Protein AF-A0A151Z507-F1 (afdb_monomer_lite)

Organism: Tieghemostelium lacteum (NCBI:txid361077)

Radius of gyration: 26.58 Å; chains: 1; bounding box: 49×24×87 Å

Secondary structure (DSSP, 8-state):
----TTHHHHHHHHHHHHHHHHHHHHHHHHHHHHHHHHHHHHHHHHHHHHHHTHHHHHH-HHHHHHHHHHHHHTT--TTTHHHHTTTS-SSSSSTTS--

InterPro domains:
  IPR016689 ESCRT-2 complex, Snf8 [PTHR12806] (1-81)
  IPR036390 Winged helix DNA-binding domain superfamily [SSF46785] (24-82)
  IPR040608 Snf8/Vps36 family [PF04157] (5-79)

Sequence (99 aa):
MRRGVGLASIQKNQLQQKQLQSVGEQITAENVNKIKEQLIIFKENLEQFAIKHKKDIIKNPEFRKHFQDMCNSIGVDPLACRFYCSTLVFGDLINLTLI

pLDDT: mean 72.79, std 15.87, range [40.5, 89.69]

Structure (mmCIF, N/CA/C/O backbone):
data_AF-A0A151Z507-F1
#
_entry.id   AF-A0A151Z507-F1
#
loop_
_atom_site.group_PDB
_atom_site.id
_atom_site.type_symbol
_atom_site.label_atom_id
_atom_site.label_alt_id
_atom_site.label_comp_id
_atom_site.label_asym_id
_atom_site.label_entity_id
_atom_site.label_seq_id
_atom_site.pdbx_PDB_ins_code
_atom_site.Cartn_x
_atom_site.Cartn_y
_atom_site.Cartn_z
_atom_site.occupancy
_atom_site.B_iso_or_equiv
_atom_site.auth_seq_id
_atom_site.auth_comp_id
_atom_site.auth_asym_id
_atom_site.auth_atom_id
_atom_site.pdbx_PDB_model_num
ATOM 1 N N . MET A 1 1 ? -35.812 -0.843 55.358 1.00 47.69 1 MET A N 1
ATOM 2 C CA . MET A 1 1 ? -35.695 -0.327 53.973 1.00 47.69 1 MET A CA 1
ATOM 3 C C . MET A 1 1 ? -34.512 -1.007 53.291 1.00 47.69 1 MET A C 1
ATOM 5 O O . MET A 1 1 ? -33.393 -0.823 53.738 1.00 47.69 1 MET A O 1
ATOM 9 N N . ARG A 1 2 ? -34.744 -1.837 52.266 1.00 57.22 2 ARG A N 1
ATOM 10 C CA . ARG A 1 2 ? -33.705 -2.583 51.529 1.00 57.22 2 ARG A CA 1
ATOM 11 C C . ARG A 1 2 ? -33.872 -2.272 50.036 1.00 57.22 2 ARG A C 1
ATOM 13 O O . ARG A 1 2 ? -34.409 -3.072 49.285 1.00 57.22 2 ARG A O 1
ATOM 20 N N . ARG A 1 3 ? -33.546 -1.043 49.631 1.00 56.47 3 ARG A N 1
ATOM 21 C CA . ARG A 1 3 ? -33.660 -0.562 48.242 1.00 56.47 3 ARG A CA 1
ATOM 22 C C . ARG A 1 3 ? -32.333 0.094 47.870 1.00 56.47 3 ARG A C 1
ATOM 24 O O . ARG A 1 3 ? -32.025 1.146 48.407 1.00 56.47 3 ARG A O 1
ATOM 31 N N . GLY A 1 4 ? -31.530 -0.542 47.016 1.00 60.09 4 GLY A N 1
ATOM 32 C CA . GLY A 1 4 ? -30.331 0.105 46.460 1.00 60.09 4 GLY A CA 1
ATOM 33 C C . GLY A 1 4 ? -29.247 -0.830 45.923 1.00 60.09 4 GLY A C 1
ATOM 34 O O . GLY A 1 4 ? -28.574 -0.479 44.960 1.00 60.09 4 GLY A O 1
ATOM 35 N N . VAL A 1 5 ? -29.110 -2.043 46.470 1.00 62.53 5 VAL A N 1
ATOM 36 C CA . VAL A 1 5 ? -27.923 -2.890 46.214 1.00 62.53 5 VAL A CA 1
ATOM 37 C C . VAL A 1 5 ? -27.839 -3.438 44.773 1.00 62.53 5 VAL A C 1
ATOM 39 O O . VAL A 1 5 ? -26.769 -3.839 44.338 1.00 62.53 5 VAL A O 1
ATOM 42 N N . GLY A 1 6 ? -28.933 -3.399 44.000 1.00 68.50 6 GLY A N 1
ATOM 43 C CA . GLY A 1 6 ? -28.955 -3.798 42.581 1.00 68.50 6 GLY A CA 1
ATOM 44 C C . GLY A 1 6 ? -28.923 -2.642 41.571 1.00 68.50 6 GLY A C 1
ATOM 45 O O . GLY A 1 6 ? -28.561 -2.848 40.421 1.00 68.50 6 GLY A O 1
ATOM 46 N N . LEU A 1 7 ? -29.274 -1.416 41.973 1.00 74.62 7 LEU A N 1
ATOM 47 C CA . LEU A 1 7 ? -29.288 -0.259 41.063 1.00 74.62 7 LEU A CA 1
ATOM 48 C C . LEU A 1 7 ? -27.883 0.327 40.883 1.00 74.62 7 LEU A C 1
ATOM 50 O O . LEU A 1 7 ? -27.512 0.721 39.780 1.00 74.62 7 LEU A O 1
ATOM 54 N N . ALA A 1 8 ? -27.081 0.319 41.951 1.00 76.62 8 ALA A N 1
ATOM 55 C CA . ALA A 1 8 ? -25.698 0.784 41.912 1.00 76.62 8 ALA A CA 1
ATOM 56 C C . ALA A 1 8 ? -24.808 -0.100 41.018 1.00 76.62 8 ALA A C 1
ATOM 58 O O . ALA A 1 8 ? -23.962 0.413 40.290 1.00 76.62 8 ALA A O 1
ATOM 59 N N . SER A 1 9 ? -25.017 -1.422 41.022 1.00 77.94 9 SER A N 1
ATOM 60 C CA . SER A 1 9 ? -24.283 -2.345 40.148 1.00 77.94 9 SER A CA 1
ATOM 61 C C . SER A 1 9 ? -24.682 -2.188 38.680 1.00 77.94 9 SER A C 1
ATOM 63 O O . SER A 1 9 ? -23.808 -2.187 37.819 1.00 77.94 9 SER A O 1
ATOM 65 N N . ILE A 1 10 ? -25.967 -1.962 38.382 1.00 82.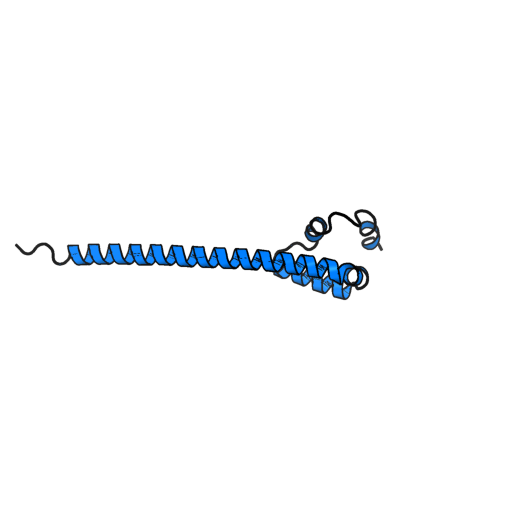88 10 ILE A N 1
ATOM 66 C CA . ILE A 1 10 ? -26.437 -1.675 37.016 1.00 82.88 10 ILE A CA 1
ATOM 67 C C . ILE A 1 10 ? -25.840 -0.359 36.495 1.00 82.88 10 ILE A C 1
ATOM 69 O O . ILE A 1 10 ? -25.312 -0.337 35.385 1.00 82.88 10 ILE A O 1
ATOM 73 N N . GLN A 1 11 ? -25.850 0.715 37.293 1.00 83.12 11 GLN A N 1
ATOM 74 C CA . GLN A 1 11 ? -25.234 1.993 36.909 1.00 83.12 11 GLN A CA 1
ATOM 75 C C . GLN A 1 11 ? -23.722 1.862 36.685 1.00 83.12 11 GLN A C 1
ATOM 77 O O . GLN A 1 11 ? -23.192 2.401 35.713 1.00 83.12 11 GLN A O 1
ATOM 82 N N . LYS A 1 12 ? -23.026 1.104 37.544 1.00 84.94 12 LYS A N 1
ATOM 83 C CA . LYS A 1 12 ? -21.591 0.833 37.393 1.00 84.94 12 LYS A CA 1
ATOM 84 C C . LYS A 1 12 ? -21.294 0.048 36.111 1.00 84.94 12 LYS A C 1
ATOM 86 O O . LYS A 1 12 ? -2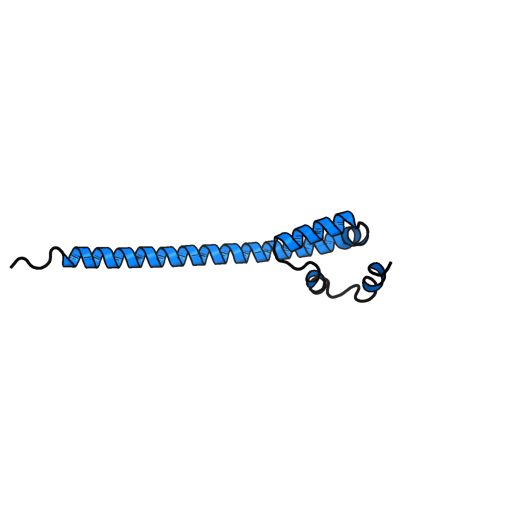0.387 0.421 35.375 1.00 84.94 12 LYS A O 1
ATOM 91 N N . ASN A 1 13 ? -22.097 -0.971 35.803 1.00 83.88 13 ASN A N 1
ATOM 92 C CA . ASN A 1 13 ? -21.963 -1.758 34.575 1.00 83.88 13 ASN A CA 1
ATOM 93 C C . ASN A 1 13 ? -22.238 -0.917 33.318 1.00 83.88 13 ASN A C 1
ATOM 95 O O . ASN A 1 13 ? -21.518 -1.043 32.332 1.00 83.88 13 ASN A O 1
ATOM 99 N N . GLN A 1 14 ? -23.233 -0.023 33.354 1.00 85.25 14 GLN A N 1
ATOM 100 C CA . GLN A 1 14 ? -23.523 0.906 32.254 1.00 85.25 14 GLN A CA 1
ATOM 101 C C . GLN A 1 14 ? -22.379 1.900 32.020 1.00 85.25 14 GLN A C 1
ATOM 103 O O . GLN A 1 14 ? -22.006 2.148 30.876 1.00 85.25 14 GLN A O 1
ATOM 108 N N . LEU A 1 15 ? -21.798 2.455 33.089 1.00 86.56 15 LEU A N 1
ATOM 109 C CA . LEU A 1 15 ? -20.617 3.319 32.996 1.00 86.56 15 LEU A CA 1
ATOM 110 C C . LEU A 1 15 ? -19.418 2.573 32.404 1.00 86.56 15 LEU A C 1
ATOM 112 O O . LEU A 1 15 ? -18.747 3.099 31.521 1.00 86.56 15 LEU A O 1
ATOM 116 N N . GLN A 1 16 ? -19.188 1.337 32.841 1.00 84.75 16 GLN A N 1
ATOM 117 C CA . GLN A 1 16 ? -18.087 0.515 32.352 1.00 84.75 16 GLN A CA 1
ATOM 118 C C . GLN A 1 16 ? -18.270 0.124 30.876 1.00 84.75 16 GLN A C 1
ATOM 120 O O . GLN A 1 16 ? -17.315 0.190 30.108 1.00 84.75 16 GLN A O 1
ATOM 125 N N . GLN A 1 17 ? -19.495 -0.199 30.440 1.00 85.44 17 GLN A N 1
ATOM 126 C CA . GLN A 1 17 ? -19.804 -0.409 29.018 1.00 85.44 17 GLN A CA 1
ATOM 127 C C . GLN A 1 17 ? -19.554 0.844 28.179 1.00 85.44 17 GLN A C 1
ATOM 129 O O . GLN A 1 17 ? -18.940 0.740 27.121 1.00 85.44 17 GLN A O 1
ATOM 134 N N . LYS A 1 18 ? -19.974 2.024 28.654 1.00 88.00 18 LYS A N 1
ATOM 135 C CA . LYS A 1 18 ? -19.717 3.293 27.955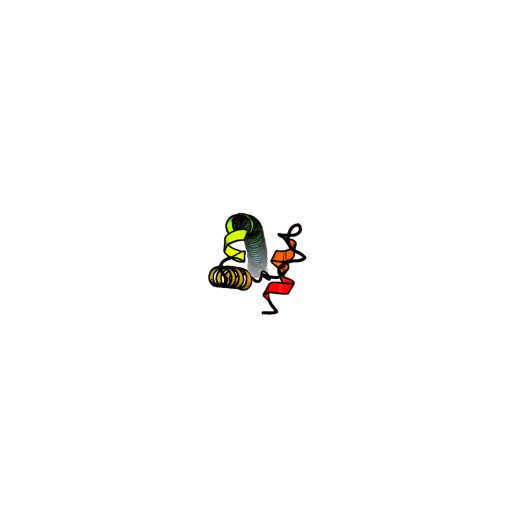 1.00 88.00 18 LYS A CA 1
ATOM 136 C C . LYS A 1 18 ? -18.224 3.585 27.822 1.00 88.00 18 LYS A C 1
ATOM 138 O O . LYS A 1 18 ? -17.786 4.003 26.760 1.00 88.00 18 LYS A O 1
ATOM 143 N N . GLN A 1 19 ? -17.443 3.328 28.872 1.00 86.19 19 GLN A N 1
ATOM 144 C CA . GLN A 1 19 ? -15.987 3.491 28.837 1.00 86.19 19 GLN A CA 1
ATOM 145 C C . GLN A 1 19 ? -15.324 2.518 27.855 1.00 86.19 19 GLN A C 1
ATOM 147 O O . GLN A 1 19 ? -14.463 2.922 27.078 1.00 86.19 19 GLN A O 1
ATOM 152 N N . LEU A 1 20 ? -15.742 1.249 27.845 1.00 86.44 20 LEU A N 1
ATOM 153 C CA . LEU A 1 20 ? -15.238 0.260 26.888 1.00 86.44 20 LEU A CA 1
ATOM 154 C C . LEU A 1 20 ? -15.588 0.637 25.443 1.00 86.44 20 LEU A C 1
ATOM 156 O O . LEU A 1 20 ? -14.740 0.507 24.566 1.00 86.44 20 LEU A O 1
ATOM 160 N N . GLN A 1 21 ? -16.800 1.146 25.202 1.00 89.31 21 GLN A N 1
ATOM 161 C CA . GLN A 1 21 ? -17.211 1.658 23.892 1.00 89.31 21 GLN A CA 1
ATOM 162 C C . GLN A 1 21 ? -16.353 2.852 23.467 1.00 89.31 21 GLN A C 1
ATOM 164 O O . GLN A 1 21 ? -15.780 2.815 22.384 1.00 89.31 21 GLN A O 1
ATOM 169 N N . SER A 1 22 ? -16.170 3.854 24.335 1.00 85.69 22 SER A N 1
ATOM 170 C CA . SER A 1 22 ? -15.357 5.030 24.002 1.00 85.69 22 SER A CA 1
ATOM 171 C C . SER A 1 22 ? -13.890 4.682 23.743 1.00 85.69 22 SER A C 1
ATOM 173 O O . SER A 1 22 ? -13.273 5.239 22.842 1.00 85.69 22 SER A O 1
ATOM 175 N N . VAL A 1 23 ? -13.323 3.742 24.508 1.00 88.50 23 VAL A N 1
ATOM 176 C CA . VAL A 1 23 ? -11.953 3.259 24.277 1.00 88.50 23 VAL A CA 1
ATOM 177 C C . VAL A 1 23 ? -11.879 2.473 22.966 1.00 88.50 23 VAL A C 1
ATOM 179 O O . VAL A 1 23 ? -10.933 2.647 22.203 1.00 88.50 23 VAL A O 1
ATOM 182 N N . GLY A 1 24 ? -12.890 1.655 22.660 1.00 86.44 24 GLY A N 1
ATOM 183 C CA . GLY A 1 24 ? -12.996 0.956 21.379 1.00 86.44 24 GLY A CA 1
ATOM 184 C C . GLY A 1 24 ? -13.024 1.920 20.191 1.00 86.44 24 GLY A C 1
ATOM 185 O O . GLY A 1 24 ? -12.251 1.754 19.250 1.00 86.44 24 GLY A O 1
ATOM 186 N N . GLU A 1 25 ? -13.846 2.966 20.266 1.00 88.12 25 GLU A N 1
ATOM 187 C CA . GLU A 1 25 ? -13.926 4.020 19.248 1.00 88.12 25 GLU A CA 1
ATOM 188 C C . GLU A 1 25 ? -12.580 4.740 19.069 1.00 88.12 25 GLU A C 1
ATOM 190 O O . GLU A 1 25 ? -12.122 4.920 17.938 1.00 88.12 25 GLU A O 1
ATOM 195 N N . GLN A 1 26 ? -11.892 5.076 20.164 1.00 85.19 26 GLN A N 1
ATOM 196 C CA . GLN A 1 26 ? -10.563 5.698 20.117 1.00 85.19 26 GLN A CA 1
ATOM 197 C C . GLN A 1 26 ? -9.530 4.801 19.428 1.00 85.19 26 GLN A C 1
ATOM 199 O O . GLN A 1 26 ? -8.845 5.253 18.513 1.00 85.19 26 GLN A O 1
ATOM 204 N N . ILE A 1 27 ? -9.470 3.515 19.789 1.00 87.12 27 ILE A N 1
ATOM 205 C CA . ILE A 1 27 ? -8.554 2.551 19.163 1.00 87.12 27 ILE A CA 1
ATOM 206 C C . ILE A 1 27 ? -8.838 2.440 17.662 1.00 87.12 27 ILE A C 1
ATOM 208 O O . ILE A 1 27 ? -7.911 2.430 16.849 1.00 87.12 27 ILE A O 1
ATOM 212 N N . THR A 1 28 ? -10.113 2.387 17.263 1.00 85.62 28 THR A N 1
ATOM 213 C CA . THR A 1 28 ? -10.461 2.348 15.836 1.00 85.62 28 THR A CA 1
ATOM 214 C C . THR A 1 28 ? -10.033 3.615 15.102 1.00 85.62 28 THR A C 1
ATOM 216 O O . THR A 1 28 ? -9.488 3.519 14.003 1.00 85.62 28 THR A O 1
ATOM 219 N N . ALA A 1 29 ? -10.205 4.789 15.714 1.00 86.50 29 ALA A N 1
ATOM 220 C CA . ALA A 1 29 ? -9.804 6.061 15.126 1.00 86.50 29 ALA A CA 1
ATOM 221 C C . ALA A 1 29 ? -8.277 6.158 14.964 1.00 86.50 29 ALA A C 1
ATOM 223 O O . ALA A 1 29 ? -7.791 6.545 13.901 1.00 86.50 29 ALA A O 1
ATOM 224 N N . GLU A 1 30 ? -7.514 5.742 15.977 1.00 89.62 30 GLU A N 1
ATOM 225 C CA . GLU A 1 30 ? -6.052 5.683 15.914 1.00 89.62 30 GLU A CA 1
ATOM 226 C C . GLU A 1 30 ? -5.558 4.738 14.816 1.00 89.62 30 GLU A C 1
ATOM 228 O O . GLU A 1 30 ? -4.661 5.092 14.049 1.00 89.62 30 GLU A O 1
ATOM 233 N N . ASN A 1 31 ? -6.157 3.552 14.701 1.00 85.94 31 ASN A N 1
ATOM 234 C CA . ASN A 1 31 ? -5.790 2.585 13.668 1.00 85.94 31 ASN A CA 1
ATOM 235 C C . ASN A 1 31 ? -6.064 3.131 12.261 1.00 85.94 31 ASN A C 1
ATOM 237 O O . ASN A 1 31 ? -5.22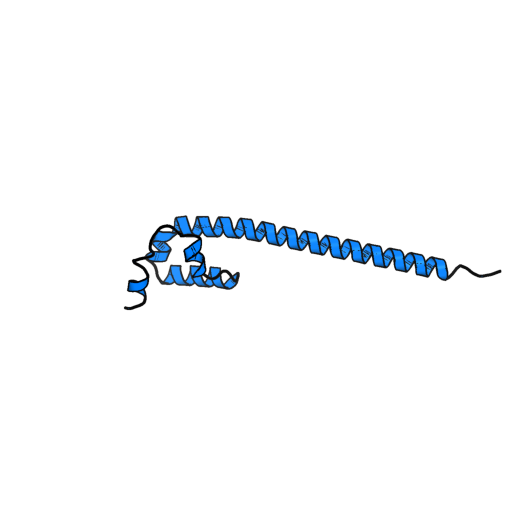2 2.996 11.374 1.00 85.94 31 ASN A O 1
ATOM 241 N N . VAL A 1 32 ? -7.201 3.804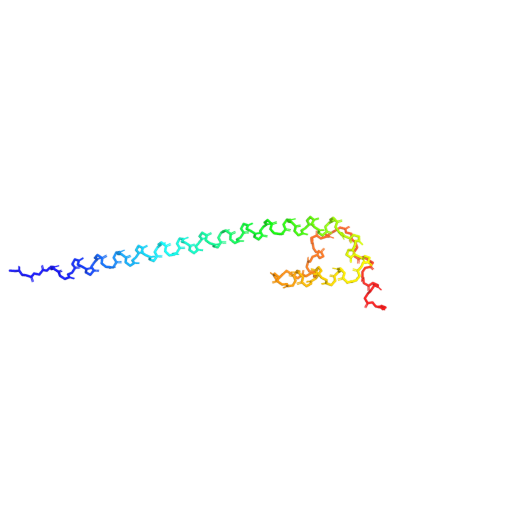 12.059 1.00 87.00 32 VAL A N 1
ATOM 242 C CA . VAL A 1 32 ? -7.525 4.458 10.782 1.00 87.00 32 VAL A CA 1
ATOM 243 C C . VAL A 1 32 ? -6.516 5.560 10.450 1.00 87.00 32 VAL A C 1
ATOM 245 O O . VAL A 1 32 ? -6.095 5.669 9.299 1.00 87.00 32 VAL A O 1
ATOM 248 N N . ASN A 1 33 ? -6.096 6.359 11.432 1.00 89.69 33 ASN A N 1
ATOM 249 C CA . ASN A 1 33 ? -5.100 7.410 11.213 1.00 89.69 33 ASN A CA 1
ATOM 250 C C . ASN A 1 33 ? -3.729 6.834 10.840 1.00 89.69 33 ASN A C 1
ATOM 252 O O . ASN A 1 33 ? -3.132 7.285 9.865 1.00 89.69 33 ASN A O 1
ATOM 256 N N . LYS A 1 34 ? -3.284 5.771 11.521 1.00 88.06 34 LYS A N 1
ATOM 257 C CA . LYS A 1 34 ? -2.040 5.062 11.176 1.00 88.06 34 LYS A CA 1
ATOM 258 C C . LYS A 1 34 ? -2.066 4.515 9.749 1.00 88.06 34 LYS A C 1
ATOM 260 O O . LYS A 1 34 ? -1.089 4.654 9.020 1.00 88.06 34 LYS A O 1
ATOM 265 N N . ILE A 1 35 ? -3.189 3.929 9.326 1.00 85.25 35 ILE A N 1
ATOM 266 C CA . ILE A 1 35 ? -3.345 3.434 7.950 1.00 85.25 35 ILE A CA 1
ATOM 267 C C . ILE A 1 35 ? -3.236 4.591 6.949 1.00 85.25 35 ILE A C 1
ATOM 269 O O . ILE A 1 35 ? -2.547 4.460 5.941 1.00 85.25 35 ILE A O 1
ATOM 273 N N . LYS A 1 36 ? -3.855 5.745 7.226 1.00 81.38 36 LYS A N 1
ATOM 274 C CA . LYS A 1 36 ? -3.750 6.928 6.355 1.00 81.38 36 LYS A CA 1
ATOM 275 C C . LYS A 1 36 ? -2.312 7.427 6.219 1.00 81.38 36 LYS A C 1
ATOM 277 O O . LYS A 1 36 ? -1.881 7.701 5.104 1.00 81.38 36 LYS A O 1
ATOM 282 N N . GLU A 1 37 ? -1.571 7.522 7.319 1.00 88.75 37 GLU A N 1
ATOM 283 C CA . GLU A 1 37 ? -0.157 7.921 7.299 1.00 88.75 37 GLU A CA 1
ATOM 284 C C . GLU A 1 37 ? 0.688 6.950 6.470 1.00 88.75 37 GLU A C 1
ATOM 286 O O . GLU A 1 37 ? 1.466 7.372 5.614 1.00 88.75 37 GLU A O 1
ATOM 291 N N . GLN A 1 38 ? 0.482 5.643 6.654 1.00 84.12 38 GLN A N 1
ATOM 292 C CA . GLN A 1 38 ? 1.183 4.633 5.864 1.00 84.12 38 GLN A CA 1
ATOM 293 C C . GLN A 1 38 ? 0.835 4.705 4.3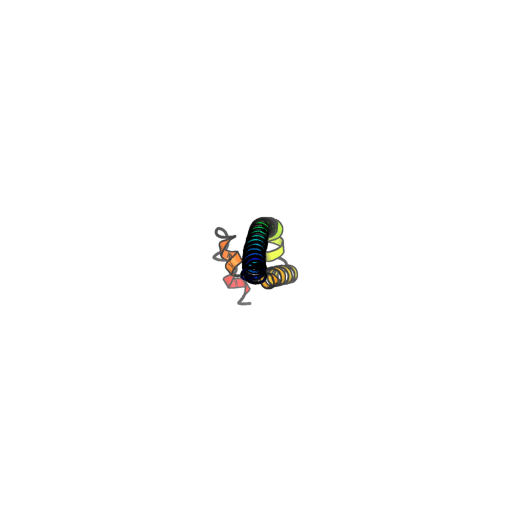76 1.00 84.12 38 GLN A C 1
ATOM 295 O O . GLN A 1 38 ? 1.722 4.523 3.546 1.00 84.12 38 GLN A O 1
ATOM 300 N N . LEU A 1 39 ? -0.413 5.022 4.018 1.00 81.69 39 LEU A N 1
ATOM 301 C CA . LEU A 1 39 ? -0.809 5.223 2.622 1.00 81.69 39 LEU A CA 1
ATOM 302 C C . LEU A 1 39 ? -0.137 6.452 1.992 1.00 81.69 39 LEU A C 1
ATOM 304 O O . LEU A 1 39 ? 0.223 6.398 0.818 1.00 81.69 39 LEU A O 1
ATOM 308 N N . ILE A 1 40 ? 0.067 7.534 2.752 1.00 81.62 40 ILE A N 1
ATOM 309 C CA . ILE A 1 40 ? 0.795 8.723 2.276 1.00 81.62 40 ILE A CA 1
ATOM 310 C C . ILE A 1 40 ? 2.253 8.363 1.980 1.00 81.62 40 ILE A C 1
ATOM 312 O O . ILE A 1 40 ? 2.722 8.580 0.865 1.00 81.62 40 ILE A O 1
ATOM 316 N N . ILE A 1 41 ? 2.937 7.731 2.938 1.00 86.06 41 ILE A N 1
ATOM 317 C CA . ILE A 1 41 ? 4.331 7.288 2.777 1.00 86.06 41 ILE A CA 1
ATOM 318 C C . ILE A 1 41 ? 4.451 6.310 1.603 1.00 86.06 41 ILE A C 1
ATOM 320 O O . ILE A 1 41 ? 5.375 6.385 0.793 1.00 86.06 41 ILE A O 1
ATOM 324 N N . PHE A 1 42 ? 3.503 5.381 1.489 1.00 81.94 42 PHE A N 1
ATOM 325 C CA . PHE A 1 42 ? 3.464 4.430 0.391 1.00 81.94 42 PHE A CA 1
ATOM 326 C C . PHE A 1 42 ? 3.325 5.133 -0.965 1.00 81.94 42 PHE A C 1
ATOM 328 O O . PHE A 1 42 ? 4.054 4.804 -1.901 1.00 81.94 42 PHE A O 1
ATOM 335 N N . LYS A 1 43 ? 2.440 6.132 -1.061 1.00 76.44 43 LYS A N 1
ATOM 336 C CA . LYS A 1 43 ? 2.252 6.930 -2.275 1.00 76.44 43 LYS A CA 1
ATOM 337 C C . LYS A 1 43 ? 3.533 7.663 -2.673 1.00 76.44 43 LYS A C 1
ATOM 339 O O . LYS A 1 43 ? 3.938 7.564 -3.827 1.00 76.44 43 LYS A O 1
ATOM 344 N N . GLU A 1 44 ? 4.189 8.344 -1.736 1.00 80.50 44 GLU A N 1
ATOM 345 C CA . GLU A 1 44 ? 5.448 9.057 -1.998 1.00 80.50 44 GLU A CA 1
ATOM 346 C C . GLU A 1 44 ? 6.541 8.106 -2.500 1.00 80.50 44 GLU A C 1
ATOM 348 O O . GLU A 1 44 ? 7.211 8.379 -3.497 1.00 80.50 44 GLU A O 1
ATOM 353 N N . ASN A 1 45 ? 6.677 6.943 -1.862 1.00 83.38 45 ASN A N 1
ATOM 354 C CA . ASN A 1 45 ? 7.638 5.926 -2.280 1.00 83.38 45 ASN A CA 1
ATOM 355 C C . ASN A 1 45 ? 7.328 5.376 -3.677 1.00 83.38 45 ASN A C 1
ATOM 357 O O . ASN A 1 45 ? 8.247 5.164 -4.471 1.00 83.38 45 ASN A O 1
ATOM 361 N N . LEU A 1 46 ? 6.049 5.162 -3.995 1.00 79.75 46 LEU A N 1
ATOM 362 C CA . LEU A 1 46 ? 5.620 4.686 -5.307 1.00 79.75 46 LEU A CA 1
ATOM 363 C C . LEU A 1 46 ? 5.901 5.731 -6.393 1.00 79.75 46 LEU A C 1
ATOM 365 O O . LEU A 1 46 ? 6.421 5.379 -7.451 1.00 79.75 46 LEU A O 1
ATOM 369 N N . GLU A 1 47 ? 5.637 7.011 -6.126 1.00 76.62 47 GLU A N 1
ATOM 370 C CA . GLU A 1 47 ? 5.964 8.111 -7.041 1.00 76.62 47 GLU A CA 1
ATOM 371 C C . GLU A 1 47 ? 7.474 8.186 -7.310 1.00 76.62 47 GLU A C 1
ATOM 373 O O . GLU A 1 47 ? 7.900 8.215 -8.468 1.00 76.62 47 GLU A O 1
ATOM 378 N N . GLN A 1 48 ? 8.302 8.128 -6.262 1.00 81.50 48 GLN A N 1
ATOM 379 C CA . GLN A 1 48 ? 9.762 8.116 -6.407 1.00 81.50 48 GLN A CA 1
ATOM 380 C C . GLN A 1 48 ? 10.255 6.893 -7.189 1.00 81.50 48 GLN A C 1
ATOM 382 O O . GLN A 1 48 ? 11.121 7.012 -8.062 1.00 81.50 48 GLN A O 1
ATOM 387 N N . PHE A 1 49 ? 9.681 5.718 -6.924 1.00 82.94 49 PHE A N 1
ATOM 388 C CA . PHE A 1 49 ? 10.003 4.492 -7.645 1.00 82.94 49 PHE A CA 1
ATOM 389 C C . PHE A 1 49 ? 9.654 4.605 -9.135 1.00 82.94 49 PHE A C 1
ATOM 391 O O . PHE A 1 49 ? 10.485 4.292 -9.992 1.00 82.94 49 PHE A O 1
ATOM 398 N N . ALA A 1 50 ? 8.462 5.115 -9.453 1.00 77.94 50 ALA A N 1
ATOM 399 C CA . ALA A 1 50 ? 8.001 5.304 -10.824 1.00 77.94 50 ALA A CA 1
ATOM 400 C C . ALA A 1 50 ? 8.875 6.305 -11.595 1.00 77.94 50 ALA A C 1
ATOM 402 O O . ALA A 1 50 ? 9.214 6.059 -12.754 1.00 77.94 50 ALA A O 1
ATOM 403 N N . ILE A 1 51 ? 9.293 7.405 -10.958 1.00 79.56 51 ILE A N 1
ATOM 404 C CA . ILE A 1 51 ? 10.202 8.392 -11.562 1.00 79.56 51 ILE A CA 1
ATOM 405 C C . ILE A 1 51 ? 11.569 7.760 -11.838 1.00 79.56 51 ILE A C 1
ATOM 407 O O . ILE A 1 51 ? 12.086 7.866 -12.954 1.00 79.56 51 ILE A O 1
ATOM 411 N N . LYS A 1 52 ? 12.139 7.066 -10.847 1.00 84.69 52 LYS A N 1
ATOM 412 C CA . LYS A 1 52 ? 13.466 6.447 -10.943 1.00 84.69 52 LYS A CA 1
ATOM 413 C C . LYS A 1 52 ? 13.531 5.374 -12.030 1.00 84.69 52 LYS A C 1
ATOM 415 O O . LYS A 1 52 ? 14.489 5.342 -12.799 1.00 84.69 52 LYS A O 1
ATOM 420 N N . HIS A 1 53 ? 12.504 4.533 -12.120 1.00 83.00 53 HIS A N 1
ATOM 421 C CA . HIS A 1 53 ? 12.461 3.393 -13.038 1.00 83.00 53 HIS A CA 1
ATOM 422 C C . HIS A 1 53 ? 11.655 3.656 -14.315 1.00 83.00 53 HIS A C 1
ATOM 424 O O . HIS A 1 53 ? 11.421 2.736 -15.097 1.00 83.00 53 HIS A O 1
ATOM 430 N N . LYS A 1 54 ? 11.280 4.913 -14.599 1.00 80.75 54 LYS A N 1
ATOM 431 C CA . LYS A 1 54 ? 10.461 5.292 -15.766 1.00 80.75 54 LYS A CA 1
ATOM 432 C C . LYS A 1 54 ? 10.957 4.683 -17.078 1.00 80.75 54 LYS A C 1
ATOM 434 O O . LYS A 1 54 ? 10.167 4.169 -17.865 1.00 80.75 54 LYS A O 1
ATOM 439 N N . LYS A 1 55 ? 12.267 4.741 -17.332 1.00 79.38 55 LYS A N 1
ATOM 440 C CA . LYS A 1 55 ? 12.861 4.219 -18.575 1.00 79.38 55 LYS A CA 1
ATOM 441 C C . LYS A 1 55 ? 12.721 2.701 -18.681 1.00 79.38 55 LYS A C 1
ATOM 443 O O . LYS A 1 55 ? 12.466 2.206 -19.774 1.00 79.38 55 LYS A O 1
ATOM 448 N N . ASP A 1 56 ? 12.835 1.994 -17.565 1.00 80.00 56 ASP A N 1
ATOM 449 C CA . ASP A 1 56 ? 12.741 0.536 -17.511 1.00 80.00 56 ASP A CA 1
ATOM 450 C C . ASP A 1 56 ? 11.285 0.080 -17.662 1.00 80.00 56 ASP A C 1
ATOM 452 O O . ASP A 1 56 ? 11.015 -0.851 -18.415 1.00 80.00 56 ASP A O 1
ATOM 456 N N . ILE A 1 57 ? 10.333 0.805 -17.055 1.00 78.12 57 ILE A N 1
ATOM 457 C CA . ILE A 1 57 ? 8.881 0.587 -17.222 1.00 78.12 57 ILE A CA 1
ATOM 458 C C . ILE A 1 57 ? 8.462 0.774 -18.690 1.00 78.12 57 ILE A C 1
ATOM 460 O O . ILE A 1 57 ? 7.601 0.058 -19.211 1.00 78.12 57 ILE A O 1
ATOM 464 N N . ILE A 1 58 ? 9.062 1.745 -19.385 1.00 77.88 58 ILE A N 1
ATOM 465 C CA . ILE A 1 58 ? 8.771 1.987 -20.802 1.00 77.88 58 ILE A CA 1
ATOM 466 C C . ILE A 1 58 ? 9.421 0.913 -21.678 1.00 77.88 58 ILE A C 1
ATOM 468 O O . ILE A 1 58 ? 8.758 0.395 -22.572 1.00 77.88 58 ILE A O 1
ATOM 472 N N . LYS A 1 59 ? 10.686 0.560 -21.432 1.00 82.62 59 LYS A N 1
ATOM 473 C CA . LYS A 1 59 ? 11.444 -0.352 -22.301 1.00 82.62 59 LYS A CA 1
ATOM 474 C C . LYS A 1 59 ? 11.099 -1.828 -22.116 1.00 82.62 59 LYS A C 1
ATOM 476 O O . LYS A 1 59 ? 11.154 -2.564 -23.095 1.00 82.62 59 LYS A O 1
ATOM 481 N N . ASN A 1 60 ? 10.780 -2.267 -20.898 1.00 83.94 60 ASN A N 1
ATOM 482 C CA . ASN A 1 60 ? 10.552 -3.677 -20.590 1.00 83.94 60 ASN A CA 1
ATOM 483 C C . ASN A 1 60 ? 9.054 -3.954 -20.322 1.00 83.94 60 ASN A C 1
ATOM 485 O O . ASN A 1 60 ? 8.525 -3.521 -19.293 1.00 83.94 60 ASN A O 1
ATOM 489 N N . PRO A 1 61 ? 8.361 -4.691 -21.212 1.00 81.12 61 PRO A N 1
ATOM 490 C CA . PRO A 1 61 ? 6.938 -4.991 -21.057 1.00 81.12 61 PRO A CA 1
ATOM 491 C C . PRO A 1 61 ? 6.631 -5.927 -19.875 1.00 81.12 61 PRO A C 1
ATOM 493 O O . PRO A 1 61 ? 5.571 -5.801 -19.265 1.00 81.12 61 PRO A O 1
ATOM 496 N N . GLU A 1 62 ? 7.545 -6.826 -19.509 1.00 85.62 62 GLU A N 1
ATOM 497 C CA . GLU A 1 62 ? 7.376 -7.734 -18.367 1.00 85.62 62 GLU A CA 1
ATOM 498 C C . GLU A 1 62 ? 7.458 -6.962 -17.045 1.00 85.62 62 GLU A C 1
ATOM 500 O O . GLU A 1 62 ? 6.575 -7.061 -16.192 1.00 85.62 62 GLU A O 1
ATOM 505 N N . PHE A 1 63 ? 8.457 -6.084 -16.918 1.00 82.69 63 PHE A N 1
ATOM 506 C CA . PHE A 1 63 ? 8.589 -5.201 -15.759 1.00 82.69 63 PHE A CA 1
ATOM 507 C C . PHE A 1 63 ? 7.392 -4.251 -15.623 1.00 82.69 63 PHE A C 1
ATOM 509 O O . PHE A 1 63 ? 6.884 -4.033 -14.522 1.00 82.69 63 PHE A O 1
ATOM 516 N N . ARG A 1 64 ? 6.886 -3.736 -16.751 1.00 82.44 64 ARG A N 1
ATOM 517 C CA . ARG A 1 64 ? 5.663 -2.929 -16.786 1.00 82.44 64 ARG A CA 1
ATOM 518 C C . ARG A 1 64 ? 4.464 -3.690 -16.223 1.00 82.44 64 ARG A C 1
ATOM 520 O O . ARG A 1 64 ? 3.715 -3.114 -15.441 1.00 82.44 64 ARG A O 1
ATOM 527 N N . LYS A 1 65 ? 4.291 -4.961 -16.596 1.00 82.75 65 LYS A N 1
ATOM 528 C CA . LYS A 1 65 ? 3.198 -5.803 -16.095 1.00 82.75 65 LYS A CA 1
ATOM 529 C C . LYS A 1 65 ? 3.299 -6.005 -14.583 1.00 82.75 65 LYS A C 1
ATOM 531 O O . LYS A 1 65 ? 2.325 -5.768 -13.880 1.00 82.75 65 LYS A O 1
ATOM 536 N N . HIS A 1 66 ? 4.485 -6.326 -14.070 1.00 84.62 66 HIS A N 1
ATOM 537 C CA . HIS A 1 66 ? 4.693 -6.468 -12.625 1.00 84.62 66 HIS A CA 1
ATOM 538 C C . HIS A 1 66 ? 4.401 -5.180 -11.849 1.00 84.62 66 HIS A C 1
ATOM 540 O O . HIS A 1 66 ? 3.789 -5.224 -10.783 1.00 84.62 66 HIS A O 1
ATOM 546 N N . PHE A 1 67 ? 4.792 -4.027 -12.395 1.00 82.06 67 PHE A N 1
ATOM 547 C CA . PHE A 1 67 ? 4.470 -2.732 -11.800 1.00 82.06 67 PHE A CA 1
ATOM 548 C C . PHE A 1 67 ? 2.955 -2.461 -11.794 1.00 82.06 67 PHE A C 1
ATOM 550 O O . PHE A 1 67 ? 2.414 -1.990 -10.798 1.00 82.06 67 PHE A O 1
ATOM 557 N N . GLN A 1 68 ? 2.249 -2.813 -12.871 1.00 79.00 68 GLN A N 1
ATOM 558 C CA . GLN A 1 68 ? 0.790 -2.684 -12.948 1.00 79.00 68 GLN A CA 1
ATOM 559 C C . GLN A 1 68 ? 0.069 -3.615 -11.967 1.00 79.00 68 GLN A C 1
ATOM 561 O O . GLN A 1 68 ? -0.843 -3.168 -11.274 1.00 79.00 68 GLN A O 1
ATOM 566 N N . ASP A 1 69 ? 0.499 -4.873 -11.858 1.00 82.75 69 ASP A N 1
ATOM 567 C CA . ASP A 1 69 ? -0.053 -5.844 -10.907 1.00 82.75 69 ASP A CA 1
ATOM 568 C C . ASP A 1 69 ? 0.134 -5.365 -9.457 1.00 82.75 69 ASP A C 1
ATOM 570 O O . ASP A 1 69 ? -0.781 -5.465 -8.636 1.00 82.75 69 ASP A O 1
ATOM 574 N N . MET A 1 70 ? 1.288 -4.757 -9.159 1.00 81.06 70 MET A N 1
ATOM 575 C CA . MET A 1 70 ? 1.552 -4.123 -7.868 1.00 81.06 70 MET A CA 1
ATOM 576 C C . MET A 1 70 ? 0.571 -2.976 -7.586 1.00 81.06 70 MET A C 1
ATOM 578 O O . MET A 1 70 ? -0.042 -2.961 -6.518 1.00 81.06 70 MET A O 1
ATOM 582 N N . CYS A 1 71 ? 0.374 -2.047 -8.528 1.00 76.25 71 CYS A N 1
ATOM 583 C CA . CYS A 1 71 ? -0.594 -0.953 -8.380 1.00 76.25 71 CYS A CA 1
ATOM 584 C C . CYS A 1 71 ? -2.025 -1.483 -8.163 1.00 76.25 71 CYS A C 1
ATOM 586 O O . CYS A 1 71 ? -2.711 -1.056 -7.229 1.00 76.25 71 CYS A O 1
ATOM 588 N N . ASN A 1 72 ? -2.429 -2.488 -8.946 1.00 78.31 72 ASN A N 1
ATOM 589 C CA . ASN A 1 72 ? -3.747 -3.118 -8.859 1.00 78.31 72 ASN A CA 1
ATOM 590 C C . ASN A 1 72 ? -4.001 -3.772 -7.493 1.00 78.31 72 ASN A C 1
ATOM 592 O O . ASN A 1 72 ? -5.107 -3.666 -6.965 1.00 78.31 72 ASN A O 1
ATOM 596 N N . SER A 1 73 ? -2.988 -4.405 -6.887 1.00 76.44 73 SER A N 1
ATOM 597 C CA . SER A 1 73 ? -3.126 -5.067 -5.578 1.00 76.44 73 SER A CA 1
ATOM 598 C C . SER A 1 73 ? -3.500 -4.117 -4.431 1.00 76.44 73 SER A C 1
ATOM 600 O O . SER A 1 73 ? -4.092 -4.540 -3.441 1.00 76.44 73 SER A O 1
ATOM 602 N N . ILE A 1 74 ? -3.206 -2.825 -4.585 1.00 71.31 74 ILE A N 1
ATOM 603 C CA . ILE A 1 74 ? -3.438 -1.781 -3.574 1.00 71.31 74 ILE A CA 1
ATOM 604 C C . ILE A 1 74 ? -4.698 -0.966 -3.918 1.00 71.31 74 ILE A C 1
ATOM 606 O O . ILE A 1 74 ? -5.101 -0.071 -3.179 1.00 71.31 74 ILE A O 1
ATOM 610 N N . GLY A 1 75 ? -5.359 -1.289 -5.035 1.00 66.94 75 GLY A N 1
ATOM 611 C CA . GLY A 1 75 ? -6.502 -0.535 -5.547 1.00 66.94 75 GLY A CA 1
ATOM 612 C C . GLY A 1 75 ? -6.108 0.815 -6.150 1.00 66.94 75 GLY A C 1
ATOM 613 O O . GLY A 1 75 ? -6.957 1.691 -6.299 1.00 66.94 75 GLY A O 1
ATOM 614 N N . VAL A 1 76 ? -4.827 0.999 -6.487 1.00 64.75 76 VAL A N 1
ATOM 615 C CA . VAL A 1 76 ? -4.340 2.176 -7.209 1.00 64.75 76 VAL A CA 1
ATOM 616 C C . VAL A 1 76 ? -4.383 1.848 -8.694 1.00 64.75 76 VAL A C 1
ATOM 618 O O . VAL A 1 76 ? -3.677 0.957 -9.152 1.00 64.75 76 VAL A O 1
ATOM 621 N N . ASP A 1 77 ? -5.204 2.563 -9.459 1.00 58.06 77 ASP A N 1
ATOM 622 C CA . ASP A 1 77 ? -5.291 2.343 -10.901 1.00 58.06 77 ASP A CA 1
ATOM 623 C C . ASP A 1 77 ? -3.959 2.740 -11.581 1.00 58.06 77 ASP A C 1
ATOM 625 O O . ASP A 1 77 ? -3.565 3.914 -11.538 1.00 58.06 77 ASP A O 1
ATOM 629 N N . PRO A 1 78 ? -3.244 1.807 -12.237 1.00 54.75 78 PRO A N 1
ATOM 630 C CA . PRO A 1 78 ? -2.025 2.129 -12.970 1.00 54.75 78 PRO A CA 1
ATOM 631 C C . PRO A 1 78 ? -2.274 3.119 -14.121 1.00 54.75 78 PRO A C 1
ATOM 633 O O . PRO A 1 78 ? -1.349 3.829 -14.522 1.00 54.75 78 PRO A O 1
ATOM 636 N N . LEU A 1 79 ? -3.507 3.235 -14.631 1.00 53.69 79 LEU A N 1
ATOM 637 C CA . LEU A 1 79 ? -3.888 4.262 -15.606 1.00 53.69 79 LEU A CA 1
ATOM 638 C C . LEU A 1 79 ? -4.067 5.643 -14.961 1.00 53.69 79 LEU A C 1
ATOM 640 O O . LEU A 1 79 ? -3.756 6.643 -15.612 1.00 53.69 79 LEU A O 1
ATOM 644 N N . ALA A 1 80 ? -4.464 5.719 -13.686 1.00 48.03 80 ALA A N 1
ATOM 645 C CA . ALA A 1 80 ? -4.454 6.959 -12.903 1.00 48.03 80 ALA A CA 1
ATOM 646 C C . ALA A 1 80 ? -3.025 7.422 -12.571 1.00 48.03 80 ALA A C 1
ATOM 648 O O . ALA A 1 80 ? -2.793 8.613 -12.359 1.00 48.03 80 ALA A O 1
ATOM 649 N N . CYS A 1 81 ? -2.033 6.525 -12.663 1.00 47.94 81 CYS A N 1
ATOM 650 C CA . CYS A 1 81 ? -0.619 6.887 -12.589 1.00 47.94 81 CYS A CA 1
ATOM 651 C C . CYS A 1 81 ? -0.149 7.812 -13.735 1.00 47.94 81 CYS A C 1
ATOM 653 O O . CYS A 1 81 ? 0.897 8.455 -13.613 1.00 47.94 81 CYS A O 1
ATOM 655 N N . ARG A 1 82 ? -0.962 7.985 -14.798 1.00 46.09 82 ARG A N 1
ATOM 656 C CA . ARG A 1 82 ? -0.817 9.086 -15.777 1.00 46.09 82 ARG A CA 1
ATOM 657 C C . ARG A 1 82 ? -0.851 10.464 -15.122 1.00 46.09 82 ARG A C 1
ATOM 659 O O . ARG A 1 82 ? -0.163 11.366 -15.587 1.00 46.09 82 ARG A O 1
ATOM 666 N N . PHE A 1 83 ? -1.645 10.640 -14.065 1.00 42.84 83 PHE A N 1
ATOM 667 C CA . PHE A 1 83 ? -1.860 11.938 -13.426 1.00 42.84 83 PHE A CA 1
ATOM 668 C C . PHE A 1 83 ? -0.690 12.342 -12.517 1.00 42.84 83 PHE A C 1
ATOM 670 O O . PHE A 1 83 ? -0.373 13.525 -12.416 1.00 42.84 83 PHE A O 1
ATOM 677 N N . TYR A 1 84 ? 0.016 11.371 -11.928 1.00 44.91 84 TYR A N 1
ATOM 678 C CA . TYR A 1 84 ? 1.239 11.608 -11.142 1.00 44.91 84 TYR A CA 1
ATOM 679 C C . TYR A 1 84 ? 2.492 11.763 -12.034 1.00 44.91 84 TYR A C 1
ATOM 681 O O . TYR A 1 84 ? 3.546 12.178 -11.564 1.00 44.91 84 TYR A O 1
ATOM 689 N N . CYS A 1 85 ? 2.379 11.482 -13.341 1.00 42.41 85 CYS A N 1
ATOM 690 C CA . CYS A 1 85 ? 3.405 11.726 -14.366 1.00 42.41 85 CYS A CA 1
ATOM 691 C C . CYS A 1 85 ? 2.959 12.823 -15.356 1.00 42.41 85 CYS A C 1
ATOM 693 O O . CYS A 1 85 ? 3.158 12.715 -16.566 1.00 42.41 85 CYS A O 1
ATOM 695 N N . SER A 1 86 ? 2.311 13.875 -14.854 1.00 40.50 86 SER A N 1
ATOM 696 C CA . SER A 1 86 ? 1.528 14.852 -15.629 1.00 40.50 86 SER A CA 1
ATOM 697 C C . SER A 1 86 ? 2.315 15.815 -16.537 1.00 40.50 86 SER A C 1
ATOM 699 O O . SER A 1 86 ? 1.763 16.822 -16.968 1.00 40.50 86 SER A O 1
ATOM 701 N N . THR A 1 87 ? 3.563 15.531 -16.917 1.00 48.25 87 THR A N 1
ATOM 702 C CA . THR A 1 87 ? 4.320 16.429 -17.818 1.00 48.25 87 THR A CA 1
ATOM 703 C C . THR A 1 87 ? 5.051 15.788 -18.982 1.00 48.25 87 THR A C 1
ATOM 705 O O . THR A 1 87 ? 5.617 16.523 -19.785 1.00 48.25 87 THR A O 1
ATOM 708 N N . LEU A 1 88 ? 5.035 14.469 -19.181 1.00 46.53 88 LEU A N 1
ATOM 709 C CA . LEU A 1 88 ? 5.700 13.940 -20.372 1.00 46.53 88 LEU A CA 1
ATOM 710 C C . LEU A 1 88 ? 4.994 12.705 -20.902 1.00 46.53 88 LEU A C 1
ATOM 712 O O . LEU A 1 88 ? 4.980 11.674 -20.233 1.00 46.53 88 LEU A O 1
ATOM 716 N N . VAL A 1 89 ? 4.554 12.814 -22.157 1.00 45.56 89 VAL A N 1
ATOM 717 C CA . VAL A 1 89 ? 4.025 11.750 -23.023 1.00 45.56 89 VAL A CA 1
ATOM 718 C C . VAL A 1 89 ? 2.491 11.630 -23.036 1.00 45.56 89 VAL A C 1
ATOM 720 O O . VAL A 1 89 ? 1.924 10.560 -22.847 1.00 45.56 89 VAL A O 1
ATOM 723 N N . PHE A 1 90 ? 1.798 12.727 -23.358 1.00 46.19 90 PHE A N 1
ATOM 724 C CA . PHE A 1 90 ? 0.444 12.641 -23.933 1.00 46.19 90 PHE A CA 1
ATOM 725 C C . PHE A 1 90 ? 0.451 12.161 -25.405 1.00 46.19 90 PHE A C 1
ATOM 727 O O . PHE A 1 90 ? -0.604 11.817 -25.925 1.00 46.19 90 PHE A O 1
ATOM 734 N N . GLY A 1 91 ? 1.616 12.098 -26.068 1.00 47.16 91 GLY A N 1
ATOM 735 C CA . GLY A 1 91 ? 1.726 11.766 -27.497 1.00 47.16 91 GLY A CA 1
ATOM 736 C C . GLY A 1 91 ? 2.124 10.322 -27.830 1.00 47.16 91 GLY A C 1
ATOM 737 O O . GLY A 1 91 ? 1.526 9.718 -28.715 1.00 47.16 91 GLY A O 1
ATOM 738 N N . ASP A 1 92 ? 3.092 9.727 -27.124 1.00 50.19 92 ASP A N 1
ATOM 739 C CA . ASP A 1 92 ? 3.808 8.563 -27.691 1.00 50.19 92 ASP A CA 1
ATOM 740 C C . ASP A 1 92 ? 3.297 7.184 -27.238 1.00 50.19 92 ASP A C 1
ATOM 742 O O . ASP A 1 92 ? 3.672 6.168 -27.817 1.00 50.19 92 ASP A O 1
ATOM 746 N N . LEU A 1 93 ? 2.416 7.108 -26.231 1.00 45.75 93 LEU A N 1
ATOM 747 C CA . LEU A 1 93 ? 1.897 5.825 -25.720 1.00 45.75 93 LEU A CA 1
ATOM 748 C C . LEU A 1 93 ? 0.603 5.348 -26.399 1.00 45.75 93 LEU A C 1
ATOM 750 O O . LEU A 1 93 ? 0.299 4.158 -26.337 1.00 45.75 93 LEU A O 1
ATOM 754 N N . ILE A 1 94 ? -0.136 6.229 -27.083 1.00 50.31 94 ILE A N 1
ATOM 755 C CA . ILE A 1 94 ? -1.314 5.821 -27.873 1.00 50.31 94 ILE A CA 1
ATOM 756 C C . ILE A 1 94 ? -0.873 4.967 -29.077 1.00 50.31 94 ILE A C 1
ATOM 758 O O . ILE A 1 94 ? -1.546 4.001 -29.420 1.00 50.31 94 ILE A O 1
ATOM 762 N N . ASN A 1 95 ? 0.309 5.236 -29.643 1.00 45.25 95 ASN A N 1
ATOM 763 C CA . ASN A 1 95 ? 0.847 4.477 -30.777 1.00 45.25 95 ASN A CA 1
ATOM 764 C C . ASN A 1 95 ? 1.411 3.094 -30.415 1.00 45.25 95 ASN A C 1
ATOM 766 O O . ASN A 1 95 ? 1.560 2.262 -31.301 1.00 45.25 95 ASN A O 1
ATOM 770 N N . LEU A 1 96 ? 1.708 2.812 -29.141 1.00 48.62 96 LEU A N 1
ATOM 771 C CA . LEU A 1 96 ? 2.311 1.530 -28.741 1.00 48.62 96 LEU A CA 1
ATOM 772 C C . LEU A 1 96 ? 1.289 0.460 -28.321 1.00 48.62 96 LEU A C 1
ATOM 774 O O . LEU A 1 96 ? 1.684 -0.638 -27.951 1.00 48.62 96 LEU A O 1
ATOM 778 N N . THR A 1 97 ? -0.007 0.789 -28.330 1.00 47.41 97 THR A N 1
ATOM 779 C CA . THR A 1 97 ? -1.101 -0.157 -28.018 1.00 47.41 97 THR A CA 1
ATOM 780 C C . THR A 1 97 ? -1.901 -0.536 -29.278 1.00 47.41 97 THR A C 1
ATOM 782 O O . THR A 1 97 ? -2.904 -1.234 -29.185 1.00 47.41 97 THR A O 1
ATOM 785 N N . LEU A 1 98 ? -1.472 -0.053 -30.453 1.00 43.94 98 LEU A N 1
ATOM 786 C CA . LEU A 1 98 ? -2.105 -0.258 -31.765 1.00 43.94 98 LEU A CA 1
ATOM 787 C C . LEU A 1 98 ? -1.197 -1.009 -32.762 1.00 43.94 98 LEU A C 1
ATOM 789 O O . LEU A 1 98 ? -1.467 -1.007 -33.962 1.00 43.94 98 LEU A O 1
ATOM 793 N N . ILE A 1 99 ? -0.145 -1.660 -32.257 1.00 41.75 99 ILE A N 1
ATOM 794 C CA . ILE A 1 99 ? 0.673 -2.657 -32.964 1.00 41.75 99 ILE A CA 1
ATOM 795 C C . ILE A 1 99 ? 0.802 -3.874 -32.054 1.00 41.75 99 ILE A C 1
ATOM 797 O O . ILE A 1 99 ? 1.062 -3.656 -30.847 1.00 41.75 99 ILE A O 1
#

Foldseek 3Di:
DDPDPPVVVVVVVVVVVVVVVVVVVVVVVVVVVVVVVVVVVVVVVLLVVCVVCVVVCVPPVVVVVVNQVVCVVVVRHVVCVCVSVVPDDPPDVVVVVVD